Protein AF-A0A7J2S7I1-F1 (afdb_monomer_lite)

Structure (mmCIF, N/CA/C/O backbone):
data_AF-A0A7J2S7I1-F1
#
_entry.id   AF-A0A7J2S7I1-F1
#
loop_
_atom_site.group_PDB
_atom_site.id
_atom_site.type_symbol
_atom_site.label_atom_id
_atom_site.label_alt_id
_atom_site.label_comp_id
_atom_site.label_asym_id
_atom_site.label_entity_id
_atom_site.label_seq_id
_atom_site.pdbx_PDB_ins_code
_atom_site.Cartn_x
_atom_site.Cartn_y
_atom_site.Cartn_z
_atom_site.occupancy
_atom_site.B_iso_or_equiv
_atom_site.auth_seq_id
_atom_site.auth_comp_id
_atom_site.auth_asym_id
_atom_site.auth_atom_id
_atom_site.pdbx_PDB_model_num
ATOM 1 N N . MET A 1 1 ? 6.218 4.418 -27.367 1.00 68.25 1 MET A N 1
ATOM 2 C CA . MET A 1 1 ? 6.354 4.302 -25.899 1.00 68.25 1 MET A CA 1
ATOM 3 C C . MET A 1 1 ? 7.243 3.100 -25.597 1.00 68.25 1 MET A C 1
ATOM 5 O O . MET A 1 1 ? 6.933 2.014 -26.081 1.00 68.25 1 MET A O 1
ATOM 9 N N . THR A 1 2 ? 8.375 3.295 -24.917 1.00 88.56 2 THR A N 1
ATOM 10 C CA . THR A 1 2 ? 9.351 2.226 -24.625 1.00 88.56 2 THR A CA 1
ATOM 11 C C . THR A 1 2 ? 8.850 1.309 -23.505 1.00 88.56 2 THR A C 1
ATOM 13 O O . THR A 1 2 ? 7.927 1.662 -22.766 1.00 88.56 2 THR A O 1
ATOM 16 N N . LYS A 1 3 ? 9.441 0.113 -23.376 1.00 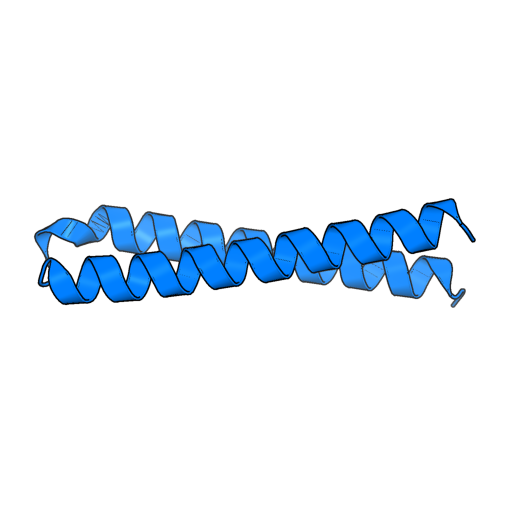88.50 3 LYS A N 1
ATOM 17 C CA . LYS A 1 3 ? 9.134 -0.801 -22.261 1.00 88.50 3 LYS A CA 1
ATOM 18 C C . LYS A 1 3 ? 9.435 -0.146 -20.908 1.00 88.50 3 LYS A C 1
ATOM 20 O O . LYS A 1 3 ? 8.620 -0.267 -20.002 1.00 88.50 3 LYS A O 1
ATOM 25 N N . GLU A 1 4 ? 10.532 0.600 -20.815 1.00 91.38 4 GLU A N 1
ATOM 26 C CA . GLU A 1 4 ? 10.913 1.360 -19.619 1.00 91.38 4 GLU A CA 1
ATOM 27 C C . GLU A 1 4 ? 9.871 2.410 -19.228 1.00 91.38 4 GLU A C 1
ATOM 29 O O . GLU A 1 4 ? 9.471 2.456 -18.068 1.00 91.38 4 GLU A O 1
ATOM 34 N N . ASN A 1 5 ? 9.367 3.202 -20.184 1.00 93.31 5 ASN A N 1
ATOM 35 C CA . ASN A 1 5 ? 8.356 4.223 -19.889 1.00 93.31 5 ASN A CA 1
ATOM 36 C C . ASN A 1 5 ? 7.080 3.597 -19.312 1.00 93.31 5 ASN A C 1
ATOM 38 O O . ASN A 1 5 ? 6.571 4.075 -18.308 1.00 93.31 5 ASN A O 1
ATOM 42 N N . ARG A 1 6 ? 6.634 2.458 -19.859 1.00 94.19 6 ARG A N 1
ATOM 43 C CA . ARG A 1 6 ? 5.476 1.718 -19.322 1.00 94.19 6 ARG A CA 1
ATOM 44 C C . ARG A 1 6 ? 5.709 1.178 -17.912 1.00 94.19 6 ARG A C 1
ATOM 46 O O . ARG A 1 6 ? 4.752 0.968 -17.171 1.00 94.19 6 ARG A O 1
ATOM 53 N N . ILE A 1 7 ? 6.953 0.850 -17.561 1.00 95.19 7 ILE A N 1
ATOM 54 C CA . ILE A 1 7 ? 7.290 0.402 -16.207 1.00 95.19 7 ILE A CA 1
ATOM 55 C C . ILE A 1 7 ? 7.293 1.596 -15.247 1.00 95.19 7 ILE A C 1
ATOM 57 O O . ILE A 1 7 ? 6.746 1.473 -14.155 1.00 95.19 7 ILE A O 1
ATOM 61 N N . ARG A 1 8 ? 7.836 2.748 -15.663 1.00 95.31 8 ARG A N 1
ATOM 62 C CA . ARG A 1 8 ? 7.816 3.989 -14.872 1.00 95.31 8 ARG A CA 1
ATOM 63 C C . ARG A 1 8 ? 6.393 4.476 -14.602 1.00 95.31 8 ARG A C 1
ATOM 65 O O . ARG A 1 8 ? 6.067 4.689 -13.442 1.00 95.31 8 ARG A O 1
ATOM 72 N N . GLU A 1 9 ? 5.536 4.515 -15.622 1.00 96.50 9 GLU A N 1
ATOM 73 C CA . GLU A 1 9 ? 4.105 4.844 -15.476 1.00 96.50 9 GLU A CA 1
ATOM 74 C C . GLU A 1 9 ? 3.426 3.923 -14.447 1.00 96.50 9 GLU A C 1
ATOM 76 O O . GLU A 1 9 ? 2.785 4.382 -13.510 1.00 96.50 9 GLU A O 1
ATOM 81 N N . LYS A 1 10 ? 3.666 2.606 -14.523 1.00 96.56 10 LYS A N 1
ATOM 82 C CA . LYS A 1 10 ? 3.130 1.658 -13.531 1.00 96.56 10 LYS A CA 1
ATOM 83 C C . LYS A 1 10 ? 3.660 1.890 -12.116 1.00 96.56 10 LYS A C 1
ATOM 85 O O . LYS A 1 10 ? 2.947 1.616 -11.154 1.00 96.56 10 LYS A O 1
ATOM 90 N N . ILE A 1 11 ? 4.916 2.308 -11.967 1.00 97.19 11 ILE A N 1
ATOM 91 C CA . ILE A 1 11 ? 5.485 2.649 -10.657 1.00 97.19 11 ILE A CA 1
ATOM 92 C C . ILE A 1 11 ? 4.812 3.910 -10.106 1.00 97.19 11 ILE A C 1
ATOM 94 O O . ILE A 1 11 ? 4.516 3.950 -8.912 1.00 97.19 11 ILE A O 1
ATOM 98 N N . GLU A 1 12 ? 4.547 4.910 -10.946 1.00 97.81 12 GLU A N 1
ATOM 99 C CA . GLU A 1 12 ? 3.804 6.118 -10.570 1.00 97.81 12 GLU A CA 1
ATOM 100 C C . GLU A 1 12 ? 2.381 5.768 -10.118 1.00 97.81 12 GLU A C 1
ATOM 102 O O . GLU A 1 12 ? 2.037 6.063 -8.972 1.00 97.81 12 GLU A O 1
ATOM 107 N N . ASP A 1 13 ? 1.631 4.995 -10.911 1.00 97.88 13 ASP A N 1
ATOM 108 C CA . ASP A 1 13 ? 0.291 4.506 -10.548 1.00 97.88 13 ASP A CA 1
ATOM 109 C C . ASP A 1 13 ? 0.298 3.774 -9.194 1.00 97.88 13 ASP A C 1
ATOM 111 O O . ASP A 1 13 ? -0.551 3.980 -8.321 1.00 97.88 13 ASP A O 1
ATOM 115 N N . LEU A 1 14 ? 1.282 2.893 -8.980 1.00 97.75 14 LEU A N 1
ATOM 116 C CA . LEU A 1 14 ? 1.422 2.153 -7.727 1.00 97.75 14 LEU A CA 1
ATOM 117 C C . LEU A 1 14 ? 1.787 3.069 -6.554 1.00 97.75 14 LEU A C 1
ATOM 119 O O . LEU A 1 14 ? 1.345 2.820 -5.430 1.00 97.75 14 LEU A O 1
ATOM 123 N N . ASN A 1 15 ? 2.571 4.122 -6.778 1.00 97.44 15 ASN A N 1
ATOM 124 C CA . ASN A 1 15 ? 2.891 5.107 -5.749 1.00 97.44 15 ASN A CA 1
ATOM 125 C C . ASN A 1 15 ? 1.676 5.962 -5.375 1.00 97.44 15 ASN A C 1
ATOM 127 O O . ASN A 1 15 ? 1.466 6.199 -4.183 1.00 97.44 15 ASN A O 1
ATOM 131 N N . GLU A 1 16 ? 0.839 6.341 -6.339 1.00 97.94 16 GLU A N 1
ATOM 132 C CA . GLU A 1 16 ? -0.445 6.995 -6.069 1.00 97.94 16 GLU A CA 1
ATOM 133 C C . GLU A 1 16 ? -1.367 6.077 -5.261 1.00 97.94 16 GLU A C 1
ATOM 135 O O . GLU A 1 16 ? -1.866 6.457 -4.199 1.00 97.94 16 GLU A O 1
ATOM 140 N N . MET A 1 17 ? -1.508 4.811 -5.671 1.00 97.19 17 MET A N 1
ATOM 141 C CA . MET A 1 17 ? -2.268 3.819 -4.901 1.00 97.19 17 MET A CA 1
ATOM 142 C C . MET A 1 17 ? -1.716 3.634 -3.486 1.00 97.19 17 MET A C 1
ATOM 144 O O . MET A 1 17 ? -2.480 3.494 -2.529 1.00 97.19 17 MET A O 1
ATOM 148 N N . ARG A 1 18 ? -0.391 3.642 -3.322 1.00 97.38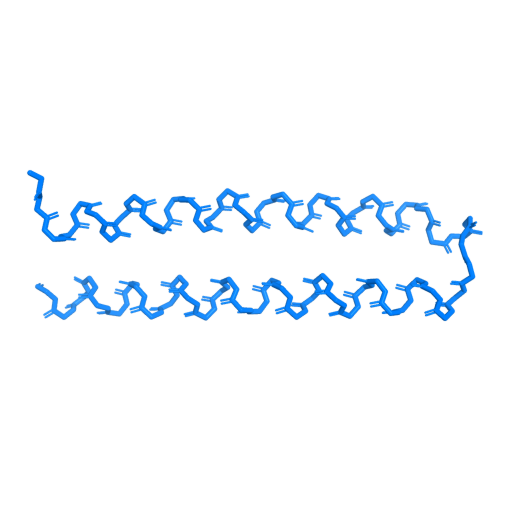 18 ARG A N 1
ATOM 149 C CA . ARG A 1 18 ? 0.259 3.570 -2.009 1.00 97.38 18 ARG A CA 1
ATOM 150 C C . ARG A 1 18 ? -0.074 4.789 -1.153 1.00 97.38 18 ARG A C 1
ATOM 152 O O . ARG A 1 18 ? -0.226 4.629 0.058 1.00 97.38 18 ARG A O 1
ATOM 159 N N . ALA A 1 19 ? -0.132 5.980 -1.744 1.00 97.75 19 ALA A N 1
ATOM 160 C CA . ALA A 1 19 ? -0.491 7.208 -1.046 1.00 97.75 19 ALA A CA 1
ATOM 161 C C . ALA A 1 19 ? -1.948 7.156 -0.572 1.00 97.75 19 ALA A C 1
ATOM 163 O O . ALA A 1 19 ? -2.180 7.305 0.626 1.00 97.75 19 ALA A O 1
ATOM 164 N N . MET A 1 20 ? -2.883 6.793 -1.455 1.00 97.31 20 MET A N 1
ATOM 165 C CA . MET A 1 20 ? -4.303 6.639 -1.111 1.00 97.31 20 MET A CA 1
ATOM 166 C C . MET A 1 20 ? -4.512 5.652 0.046 1.00 97.31 20 MET A C 1
ATOM 168 O O . MET A 1 20 ? -5.142 5.978 1.044 1.00 97.31 20 MET A O 1
ATOM 172 N N . VAL A 1 21 ? -3.889 4.468 -0.003 1.00 97.31 21 VAL A N 1
ATOM 173 C CA . VAL A 1 21 ? -4.030 3.476 1.083 1.00 97.31 21 VAL A CA 1
ATOM 174 C C . VAL A 1 21 ? -3.426 3.973 2.405 1.00 97.31 21 VAL A C 1
ATOM 176 O O . VAL A 1 21 ? -3.900 3.614 3.482 1.00 97.31 21 VAL A O 1
ATOM 179 N N . LYS A 1 22 ? -2.371 4.798 2.361 1.00 97.44 22 LYS A N 1
ATOM 180 C CA . LYS A 1 22 ? -1.834 5.432 3.576 1.00 97.44 22 LYS A CA 1
ATOM 181 C C . LYS A 1 22 ? -2.798 6.469 4.146 1.00 97.44 22 LYS A C 1
ATOM 183 O O . LYS A 1 22 ? -2.847 6.612 5.365 1.00 97.44 22 LYS A O 1
ATOM 188 N N . GLU A 1 23 ? -3.510 7.204 3.301 1.00 97.69 23 GLU A N 1
ATOM 189 C CA . GLU A 1 23 ? -4.540 8.148 3.736 1.00 97.69 23 GLU A CA 1
ATOM 190 C C . GLU A 1 23 ? -5.719 7.412 4.370 1.00 97.69 23 GLU A C 1
ATOM 192 O O . GLU A 1 23 ? -6.054 7.721 5.513 1.00 97.69 23 GLU A O 1
ATOM 197 N N . ASP A 1 24 ? -6.214 6.343 3.737 1.00 96.25 24 ASP A N 1
ATOM 198 C CA . ASP A 1 24 ? -7.248 5.465 4.303 1.00 96.25 24 ASP A CA 1
ATOM 199 C C . ASP A 1 24 ? -6.854 4.941 5.697 1.00 96.25 24 ASP A C 1
ATOM 201 O O . ASP A 1 24 ? -7.656 4.926 6.634 1.00 96.25 24 ASP A O 1
ATOM 205 N N . LEU A 1 25 ? -5.591 4.524 5.867 1.00 97.06 25 LEU A N 1
ATOM 206 C CA . LEU A 1 25 ? -5.068 4.053 7.152 1.00 97.06 25 LEU A CA 1
ATOM 207 C C . LEU A 1 25 ? -5.033 5.177 8.201 1.00 97.06 25 LEU A C 1
ATOM 209 O O . LEU A 1 25 ? -5.374 4.948 9.360 1.00 97.06 25 LEU A O 1
ATOM 213 N N . LYS A 1 26 ? -4.636 6.396 7.811 1.00 97.06 26 LYS A N 1
ATOM 214 C CA . LYS A 1 26 ? -4.651 7.564 8.707 1.00 97.06 26 LYS A CA 1
ATOM 215 C C . LYS A 1 26 ? -6.074 7.905 9.143 1.00 97.06 26 LYS A C 1
ATOM 217 O O . LYS A 1 26 ? -6.281 8.239 10.307 1.00 97.06 26 LYS A O 1
ATOM 222 N N . GLU A 1 27 ? -7.047 7.832 8.240 1.00 96.69 27 GLU A N 1
ATOM 223 C CA . GLU A 1 27 ? -8.456 8.039 8.581 1.00 96.69 27 GLU A CA 1
ATOM 224 C C . GLU A 1 27 ? -8.987 6.951 9.516 1.00 96.69 27 GLU A C 1
ATOM 226 O O . GLU A 1 27 ? -9.669 7.256 10.497 1.00 96.69 27 GLU A O 1
ATOM 231 N N . LEU A 1 28 ? -8.614 5.692 9.272 1.00 96.06 28 LEU A N 1
ATOM 232 C CA . LEU A 1 28 ? -8.949 4.578 10.154 1.00 96.06 28 LEU A CA 1
ATOM 233 C C . LEU A 1 28 ? -8.379 4.781 11.569 1.00 96.06 28 LEU A C 1
ATOM 235 O O . LEU A 1 28 ? -9.094 4.575 12.547 1.00 96.06 28 LEU A O 1
ATOM 239 N N . GLU A 1 29 ? -7.122 5.219 11.687 1.00 95.19 29 GLU A N 1
ATOM 240 C CA . GLU A 1 29 ? -6.473 5.527 12.972 1.00 95.19 29 GLU A CA 1
ATOM 241 C C . GLU A 1 29 ? -7.172 6.684 13.708 1.00 95.19 29 GLU A C 1
ATOM 243 O O . GLU A 1 29 ? -7.375 6.605 14.921 1.00 95.19 29 GLU A O 1
ATOM 248 N N . LYS A 1 30 ? -7.613 7.733 12.995 1.00 96.69 30 LYS A N 1
ATOM 249 C CA . LYS A 1 30 ? -8.390 8.839 13.593 1.00 96.69 30 LYS A CA 1
ATOM 250 C C . LYS A 1 30 ? -9.703 8.348 14.203 1.00 96.69 30 LYS A C 1
ATOM 252 O O . LYS A 1 30 ? -10.090 8.800 15.276 1.00 96.69 30 LYS A O 1
ATOM 257 N N . ARG A 1 31 ? -10.360 7.395 13.542 1.00 95.19 31 ARG A N 1
ATOM 258 C CA . ARG A 1 31 ? -11.662 6.849 13.950 1.00 95.19 31 ARG A CA 1
ATOM 259 C C . ARG A 1 31 ? -11.553 5.580 14.794 1.00 95.19 31 ARG A C 1
ATOM 261 O O . ARG A 1 31 ? -12.566 4.935 15.052 1.00 95.19 31 ARG A O 1
ATOM 268 N N . LYS A 1 32 ? -10.355 5.208 15.264 1.00 93.25 32 LYS A N 1
ATOM 269 C CA . LYS A 1 32 ? -10.115 3.945 15.991 1.00 93.25 32 LYS A CA 1
ATOM 270 C C . LYS A 1 32 ? -11.006 3.755 17.224 1.00 93.25 32 LYS A C 1
ATOM 272 O O . LYS A 1 32 ? -11.360 2.629 17.545 1.00 93.25 32 LYS A O 1
ATOM 277 N N . A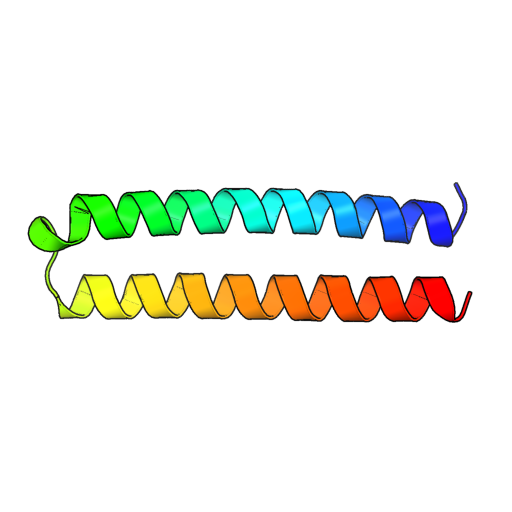SN A 1 33 ? -11.383 4.852 17.885 1.00 93.69 33 ASN A N 1
ATOM 278 C CA . ASN A 1 33 ? -12.241 4.840 19.072 1.00 93.69 33 ASN A CA 1
ATOM 279 C C . ASN A 1 33 ? -13.743 4.797 18.724 1.00 93.69 33 ASN A C 1
ATOM 281 O O . ASN A 1 33 ? -14.559 4.505 19.591 1.00 93.69 33 ASN A O 1
ATOM 285 N N . GLU A 1 34 ? -14.115 5.079 17.471 1.00 95.75 34 GLU A N 1
ATOM 286 C CA . GLU A 1 34 ? -15.504 5.065 16.984 1.00 95.75 34 GLU A CA 1
ATOM 287 C C . GLU A 1 34 ? -15.937 3.683 16.477 1.00 95.75 34 GLU A C 1
ATOM 289 O O . GLU A 1 34 ? -17.121 3.436 16.243 1.00 95.75 34 GLU A O 1
ATOM 294 N N . ILE A 1 35 ? -14.986 2.772 16.265 1.00 94.81 35 ILE A N 1
ATOM 295 C CA . ILE A 1 35 ? -15.247 1.431 15.748 1.00 94.81 35 ILE A CA 1
ATOM 296 C C . ILE A 1 35 ? -14.792 0.360 16.734 1.00 94.81 35 ILE A C 1
ATOM 298 O O . ILE A 1 35 ? -13.875 0.546 17.527 1.00 94.81 35 ILE A O 1
ATOM 302 N N . LYS A 1 36 ? -15.440 -0.809 16.670 1.00 96.56 36 LYS A N 1
ATOM 303 C CA . LYS A 1 36 ? -15.053 -1.963 17.490 1.00 96.56 36 LYS A CA 1
ATOM 304 C C . LYS A 1 36 ? -13.591 -2.329 17.220 1.00 96.56 36 LYS A C 1
ATOM 306 O O . LYS A 1 36 ? -13.212 -2.467 16.057 1.00 96.56 36 LYS A O 1
ATOM 311 N N . LYS A 1 37 ? -12.821 -2.579 18.283 1.00 94.50 37 LYS A N 1
ATOM 312 C CA . LYS A 1 37 ? -11.395 -2.949 18.224 1.00 94.50 37 LYS A CA 1
ATOM 313 C C . LYS A 1 37 ? -11.105 -4.060 17.208 1.00 94.50 37 LYS A C 1
ATOM 315 O O . LYS A 1 37 ? -10.241 -3.903 16.359 1.00 94.50 37 LYS A O 1
ATOM 320 N N . GLU A 1 38 ? -11.895 -5.129 17.221 1.00 95.75 38 GLU A N 1
ATOM 321 C CA . GLU A 1 38 ? -11.733 -6.248 16.282 1.00 95.75 38 GLU A CA 1
ATOM 322 C C . GLU A 1 38 ? -11.935 -5.823 14.814 1.00 95.75 38 GLU A C 1
ATOM 324 O O . GLU A 1 38 ? -11.209 -6.246 13.915 1.00 95.75 38 GLU A O 1
ATOM 329 N N . LYS A 1 39 ? -12.913 -4.944 14.554 1.00 95.31 39 LYS A N 1
ATOM 330 C CA . LYS A 1 39 ? -13.160 -4.397 13.213 1.00 95.31 39 LYS A CA 1
ATOM 331 C C . LYS A 1 39 ? -12.010 -3.490 12.779 1.00 95.31 39 LYS A C 1
ATOM 333 O O . LYS A 1 39 ? -11.605 -3.544 11.622 1.00 95.31 39 LYS A O 1
ATOM 338 N N . TYR A 1 40 ? -11.499 -2.674 13.697 1.00 96.69 40 TYR A N 1
ATOM 339 C CA . TYR A 1 40 ? -10.336 -1.826 13.470 1.00 96.69 40 TYR A CA 1
ATOM 340 C C . TYR A 1 40 ? -9.103 -2.653 13.093 1.00 96.69 40 TYR A C 1
ATOM 342 O O . TYR A 1 40 ? -8.505 -2.400 12.051 1.00 96.69 40 TYR A O 1
ATOM 350 N N . GLU A 1 41 ? -8.775 -3.680 13.876 1.00 96.62 41 GLU A N 1
ATOM 351 C CA . GLU A 1 41 ? -7.622 -4.554 13.635 1.00 96.62 41 GLU A CA 1
ATOM 352 C C . GLU A 1 41 ? -7.722 -5.262 12.278 1.00 96.62 41 GLU A C 1
ATOM 354 O O . GLU A 1 41 ? -6.775 -5.216 11.496 1.00 96.62 41 GLU A O 1
ATOM 359 N N . LYS A 1 42 ? -8.897 -5.804 11.928 1.00 96.94 42 LYS A N 1
ATOM 360 C CA . LYS A 1 42 ? -9.138 -6.424 10.611 1.00 96.94 42 LYS A CA 1
ATOM 361 C C . LYS A 1 42 ? -8.953 -5.446 9.447 1.00 96.94 42 LYS A C 1
ATOM 363 O O . LYS A 1 42 ? -8.394 -5.806 8.410 1.00 96.94 42 LYS A O 1
ATOM 368 N N . LEU A 1 43 ? -9.445 -4.212 9.583 1.00 96.38 43 LEU A N 1
ATOM 369 C CA . LEU A 1 43 ? -9.289 -3.183 8.549 1.00 96.38 43 LEU A CA 1
ATOM 370 C C . LEU A 1 43 ? -7.833 -2.726 8.431 1.00 96.38 43 LEU A C 1
ATOM 372 O O . LEU A 1 43 ? -7.326 -2.600 7.317 1.00 96.38 43 LEU A O 1
ATOM 376 N N . LYS A 1 44 ? -7.154 -2.541 9.564 1.00 96.56 44 LYS A N 1
ATOM 377 C CA . LYS A 1 44 ? -5.738 -2.188 9.623 1.00 96.56 44 LYS A CA 1
ATOM 378 C C . LYS A 1 44 ? -4.883 -3.244 8.930 1.00 96.56 44 LYS A C 1
ATOM 380 O O . LYS A 1 44 ? -4.150 -2.907 8.006 1.00 96.56 44 LYS A O 1
ATOM 385 N N . GLU A 1 45 ? -5.065 -4.515 9.278 1.00 97.50 45 GLU A N 1
ATOM 386 C CA . GLU A 1 45 ? -4.348 -5.633 8.661 1.00 97.50 45 GLU A CA 1
ATOM 387 C C . GLU A 1 45 ? -4.589 -5.693 7.142 1.00 97.50 45 GLU A C 1
ATOM 389 O O . GLU A 1 45 ? -3.663 -5.905 6.356 1.00 97.50 45 GLU A O 1
ATOM 394 N N . LYS A 1 46 ? -5.829 -5.454 6.691 1.00 96.94 46 LYS A N 1
ATOM 395 C CA . LYS A 1 46 ? -6.165 -5.404 5.260 1.00 96.94 46 LYS A CA 1
ATOM 396 C C . LYS A 1 46 ? -5.403 -4.292 4.533 1.00 96.94 46 LYS A C 1
ATOM 398 O O . LYS A 1 46 ? -4.890 -4.528 3.435 1.00 96.94 46 LYS A O 1
ATOM 403 N N . TYR A 1 47 ? -5.335 -3.095 5.113 1.00 97.25 47 TYR A N 1
ATOM 404 C CA . TYR A 1 47 ? -4.599 -1.973 4.528 1.00 97.25 47 TYR A CA 1
ATOM 405 C C . TYR A 1 47 ? -3.086 -2.203 4.552 1.00 97.25 47 TYR A C 1
ATOM 407 O O . TYR A 1 47 ? -2.425 -1.965 3.542 1.00 97.25 47 TYR A O 1
ATOM 415 N N . GLU A 1 48 ? -2.541 -2.740 5.642 1.00 96.31 48 GLU A N 1
ATOM 416 C CA . GLU A 1 48 ? -1.122 -3.089 5.758 1.00 96.31 48 GLU A CA 1
ATOM 417 C C . GLU A 1 48 ? -0.711 -4.140 4.718 1.00 96.31 48 GLU A C 1
ATOM 419 O O . GLU A 1 48 ? 0.240 -3.915 3.967 1.00 96.31 48 GLU A O 1
ATOM 424 N N . LYS A 1 49 ? -1.497 -5.214 4.559 1.00 97.50 49 LYS A N 1
ATOM 425 C CA . LYS A 1 49 ? -1.296 -6.218 3.499 1.00 97.50 49 LYS A CA 1
ATOM 426 C C . LYS A 1 49 ? -1.348 -5.604 2.102 1.00 97.50 49 LYS A C 1
ATOM 428 O O . LYS A 1 49 ? -0.583 -5.990 1.218 1.00 97.50 49 LYS A O 1
ATOM 433 N N . ARG A 1 50 ? -2.254 -4.651 1.861 1.00 96.56 50 ARG A N 1
ATOM 434 C CA . ARG A 1 50 ? -2.333 -3.949 0.570 1.00 96.56 50 ARG A CA 1
ATOM 435 C C . ARG A 1 50 ? -1.091 -3.086 0.330 1.00 96.56 50 ARG A C 1
ATOM 437 O O . ARG A 1 50 ? -0.553 -3.118 -0.774 1.00 96.56 50 ARG A O 1
ATOM 444 N N . LEU A 1 51 ? -0.607 -2.371 1.346 1.00 97.50 51 LEU A N 1
ATOM 445 C CA . LEU A 1 51 ? 0.627 -1.583 1.262 1.00 97.50 51 LEU A CA 1
ATOM 446 C C . LEU A 1 51 ? 1.845 -2.456 0.975 1.00 97.50 51 LEU A C 1
ATOM 448 O O . LEU A 1 51 ? 2.683 -2.066 0.165 1.00 97.50 51 LEU A O 1
ATOM 452 N N . GLU A 1 52 ? 1.949 -3.615 1.619 1.00 97.56 52 GLU A N 1
ATOM 453 C CA . GLU A 1 52 ? 3.033 -4.567 1.385 1.00 97.56 52 GLU A CA 1
ATOM 454 C C . GLU A 1 52 ? 3.034 -5.065 -0.064 1.00 97.56 52 GLU A C 1
ATOM 456 O O . GLU A 1 52 ? 4.053 -4.973 -0.746 1.00 97.56 52 GLU A O 1
ATOM 461 N N . LYS A 1 53 ? 1.872 -5.484 -0.583 1.00 97.62 53 LYS A N 1
ATOM 462 C CA . LYS A 1 53 ? 1.735 -5.910 -1.986 1.00 97.62 53 LYS A CA 1
ATOM 463 C C . LYS A 1 53 ? 2.163 -4.822 -2.967 1.00 97.62 53 LYS A C 1
ATOM 465 O O . LYS A 1 53 ? 2.881 -5.111 -3.920 1.00 97.62 53 LYS A O 1
ATOM 470 N N . ILE A 1 54 ? 1.746 -3.578 -2.728 1.00 97.50 54 ILE A N 1
ATOM 471 C CA . ILE A 1 54 ? 2.123 -2.441 -3.575 1.00 97.50 54 ILE A CA 1
ATOM 472 C C . ILE A 1 54 ? 3.639 -2.199 -3.515 1.00 97.50 54 ILE A C 1
ATOM 474 O O . ILE A 1 54 ? 4.267 -2.045 -4.558 1.00 97.50 54 ILE A O 1
ATOM 478 N N . ARG A 1 55 ? 4.248 -2.223 -2.320 1.00 96.94 55 ARG A N 1
ATOM 479 C CA . ARG A 1 55 ? 5.706 -2.060 -2.152 1.00 96.94 55 ARG A CA 1
ATOM 480 C C . ARG A 1 55 ? 6.493 -3.143 -2.883 1.00 96.94 5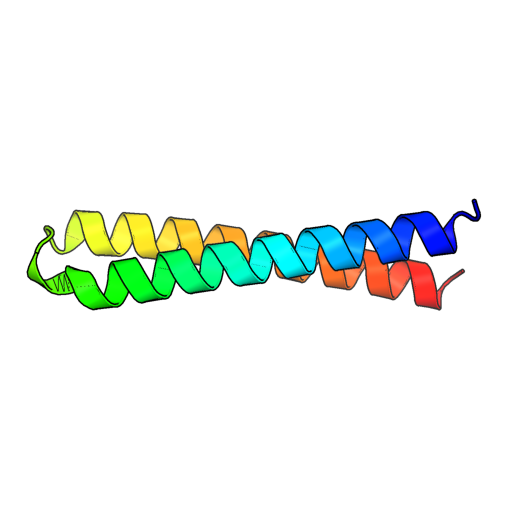5 ARG A C 1
ATOM 482 O O . ARG A 1 55 ? 7.435 -2.811 -3.594 1.00 96.94 55 ARG A O 1
ATOM 489 N N . ASN A 1 56 ? 6.091 -4.405 -2.744 1.00 98.00 56 ASN A N 1
ATOM 490 C CA . ASN A 1 56 ? 6.745 -5.516 -3.433 1.00 98.00 56 ASN A CA 1
ATOM 491 C C . ASN A 1 56 ? 6.628 -5.354 -4.951 1.00 98.00 56 ASN A C 1
ATOM 493 O O . ASN A 1 56 ? 7.611 -5.532 -5.662 1.00 98.00 56 ASN A O 1
ATOM 497 N N . LYS A 1 57 ? 5.463 -4.915 -5.446 1.00 97.50 57 LYS A N 1
ATOM 498 C CA . LYS A 1 57 ? 5.269 -4.674 -6.876 1.00 97.50 57 LYS A CA 1
ATOM 499 C C . LYS A 1 57 ? 6.126 -3.534 -7.415 1.00 97.50 57 LYS A C 1
ATOM 501 O O . LYS A 1 57 ? 6.684 -3.676 -8.497 1.00 97.50 57 LYS A O 1
ATOM 506 N N . ILE A 1 58 ? 6.250 -2.435 -6.672 1.00 97.25 58 ILE A N 1
ATOM 507 C CA . ILE A 1 58 ? 7.155 -1.335 -7.028 1.00 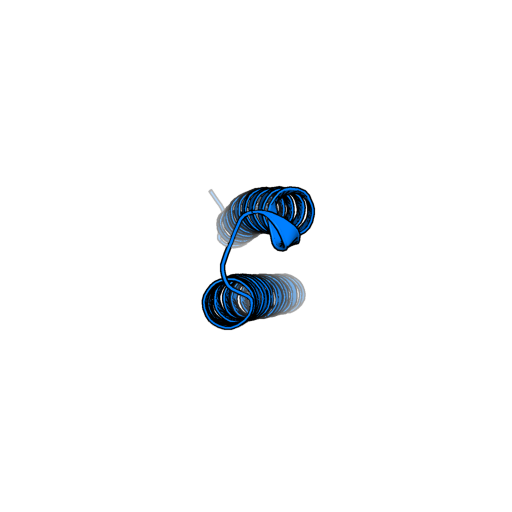97.25 58 ILE A CA 1
ATOM 508 C C . ILE A 1 58 ? 8.592 -1.855 -7.095 1.00 97.25 58 ILE A C 1
ATOM 510 O O . ILE A 1 58 ? 9.244 -1.670 -8.115 1.00 97.25 58 ILE A O 1
ATOM 514 N N . LYS A 1 59 ? 9.046 -2.587 -6.069 1.00 97.06 59 LYS A N 1
ATOM 515 C CA . LYS A 1 59 ? 10.404 -3.143 -6.020 1.00 97.06 59 LYS A CA 1
ATOM 516 C C . LYS A 1 59 ? 10.701 -4.070 -7.206 1.00 97.06 59 LYS A C 1
ATOM 518 O O . LYS A 1 59 ? 11.728 -3.910 -7.852 1.00 97.06 59 LYS A O 1
ATOM 523 N N . GLU A 1 60 ? 9.786 -4.981 -7.545 1.00 97.12 60 GLU A N 1
ATOM 524 C CA . GLU A 1 60 ? 9.919 -5.853 -8.727 1.00 97.12 60 GLU A CA 1
ATOM 525 C C . GLU A 1 60 ? 10.045 -5.057 -10.037 1.00 97.12 60 GLU A C 1
ATOM 527 O O . GLU A 1 60 ? 10.741 -5.466 -10.964 1.00 97.12 60 GLU A O 1
ATOM 532 N N . LEU A 1 61 ? 9.317 -3.944 -10.161 1.00 96.31 61 LEU A N 1
ATOM 533 C CA . LEU A 1 61 ? 9.358 -3.091 -11.349 1.00 96.31 61 LEU A CA 1
ATOM 534 C C . LEU A 1 61 ? 10.646 -2.257 -11.404 1.00 96.31 61 LEU A C 1
ATOM 536 O O . LEU A 1 61 ? 11.212 -2.092 -12.482 1.00 96.31 61 LEU A O 1
ATOM 540 N N . GLU A 1 62 ? 11.128 -1.779 -10.258 1.00 94.62 62 GLU A N 1
ATOM 541 C CA . GLU A 1 62 ? 12.415 -1.091 -10.131 1.00 94.62 62 GLU A CA 1
ATOM 542 C C . GLU A 1 62 ? 13.591 -2.019 -10.463 1.00 94.62 62 GLU A C 1
ATOM 544 O O . GLU A 1 62 ? 14.518 -1.600 -11.150 1.00 94.62 62 GLU A O 1
ATOM 549 N N . GLU A 1 63 ? 13.551 -3.281 -10.026 1.00 96.12 63 GLU A N 1
ATOM 550 C CA . GLU A 1 63 ? 14.549 -4.297 -10.391 1.00 96.12 63 GLU A CA 1
ATOM 551 C C . GLU A 1 63 ? 14.552 -4.545 -11.905 1.00 96.12 63 GLU A C 1
ATOM 553 O O . GLU A 1 63 ? 15.604 -4.470 -12.535 1.00 96.12 63 GLU A O 1
ATOM 558 N N . LYS A 1 64 ? 13.374 -4.685 -12.527 1.00 93.50 64 LYS A N 1
ATOM 559 C CA . LYS A 1 64 ? 13.261 -4.822 -13.991 1.00 93.50 64 LYS A CA 1
ATOM 560 C C . LYS A 1 64 ? 13.804 -3.627 -14.770 1.00 93.50 64 LYS A C 1
ATOM 562 O O . LYS A 1 64 ? 14.295 -3.813 -15.878 1.00 93.50 64 LYS A O 1
ATOM 567 N N . LEU A 1 65 ? 13.692 -2.412 -14.227 1.00 92.56 65 LEU A N 1
ATOM 568 C CA . LEU A 1 65 ? 14.280 -1.215 -14.836 1.00 92.56 65 LEU A CA 1
ATOM 569 C C . LEU A 1 65 ? 15.804 -1.191 -14.725 1.00 92.56 65 LEU A C 1
ATOM 571 O O . LEU A 1 65 ? 16.447 -0.638 -15.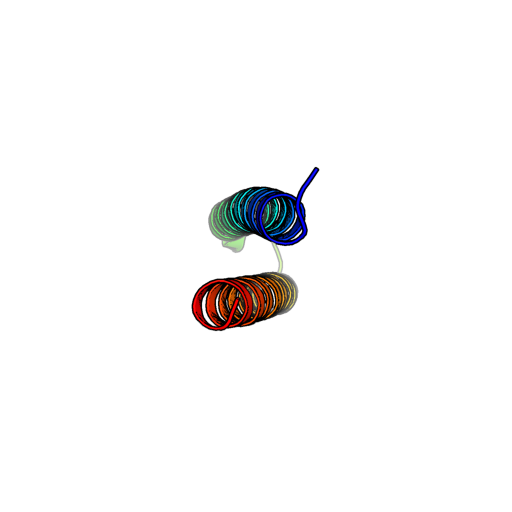605 1.00 92.56 65 LEU A O 1
ATOM 575 N N . LYS A 1 66 ? 16.376 -1.759 -13.659 1.00 91.56 66 LYS A N 1
ATOM 576 C CA . LYS A 1 66 ? 17.834 -1.859 -13.487 1.00 91.56 66 LYS A CA 1
ATOM 577 C C . LYS A 1 66 ? 18.463 -2.926 -14.382 1.00 91.56 66 LYS A C 1
ATOM 579 O O . LYS A 1 66 ? 19.640 -2.817 -14.697 1.00 91.56 66 LYS A O 1
ATOM 584 N N . GLU A 1 67 ? 17.693 -3.951 -14.737 1.00 85.81 67 GLU A N 1
ATOM 585 C CA . GLU A 1 67 ? 18.104 -5.038 -15.636 1.00 85.81 67 GLU A CA 1
ATOM 586 C C . GLU A 1 67 ? 17.845 -4.742 -17.127 1.00 85.81 67 GLU A C 1
ATOM 588 O O . GLU A 1 67 ? 18.264 -5.536 -17.971 1.00 85.81 67 GLU A O 1
ATOM 593 N N . SER A 1 68 ? 17.125 -3.655 -17.451 1.00 67.50 68 SER A N 1
ATOM 594 C CA . SER A 1 68 ? 16.788 -3.253 -18.832 1.00 67.50 68 SER A CA 1
ATOM 595 C C . SER A 1 68 ? 17.865 -2.398 -19.489 1.00 67.50 68 SER A C 1
ATOM 597 O O . SER A 1 68 ? 18.550 -1.642 -18.766 1.00 67.50 68 SER A O 1
#

Radius of gyration: 15.58 Å; chains: 1; bounding box: 34×15×45 Å

Sequence (68 aa):
MTKENRIREKIEDLNEMRAMVKEDLKELEKRKNEIKKEKYEKLKEKYEKRLEKIRNKIKELEEKLKES

Foldseek 3Di:
DDPLVVLVVLLVVLVVVLVVLVVVLVVLVVCCVVDDVVVSVVSNVVSVVSNVVSVVSSVVSVVVNVVD

pLDDT: mean 95.04, std 5.28, range [67.5, 98.0]

Secondary structure (DSSP, 8-state):
--HHHHHHHHHHHHHHHHHHHHHHHHHHHHTTTTS-HHHHHHHHHHHHHHHHHHHHHHHHHHHHHH--